Protein AF-A0A6G0SHG4-F1 (afdb_monomer_lite)

Organism: NCBI:txid53985

Sequence (129 aa):
MAKFEMSKDQTAGLPAMTLEHAAFPHLTSIEWQALHRLAAMSGEVVVTSLLSSATPYQQRQAIQEFMDRELAKAKRRVSTPSHVSRNDAVKMETSSYSGTGPDHLPLNRWFREIDIAIASRLIEACQRR

Secondary structure (DSSP, 8-state):
--------------------GGG-TTS-HHHHHHHHHHHHHH-HHHHHHHHHTS-HHHHHHHHHHHHHHHHHHHHHHHHS-----TT-------GGG-SSSTTPPPHHHHHHHHHHHHHHHHHHHHHT-

Structure (mmCIF, N/CA/C/O backbone):
data_AF-A0A6G0SHG4-F1
#
_entry.id   AF-A0A6G0SHG4-F1
#
loop_
_atom_site.group_PDB
_atom_site.id
_atom_site.type_symbol
_atom_site.label_atom_id
_atom_site.label_alt_id
_atom_site.label_comp_id
_atom_site.label_asym_id
_atom_site.label_entity_id
_atom_site.label_seq_id
_atom_site.pdbx_PDB_ins_code
_atom_site.Cartn_x
_atom_site.Cartn_y
_atom_site.Cartn_z
_atom_site.occupancy
_atom_site.B_iso_or_equiv
_atom_site.auth_seq_id
_atom_site.auth_comp_id
_atom_site.auth_asym_id
_atom_site.auth_atom_id
_atom_site.pdbx_PDB_model_num
ATOM 1 N N . MET A 1 1 ? -58.394 -13.940 28.395 1.00 34.72 1 MET A N 1
ATOM 2 C CA . MET A 1 1 ? -57.884 -14.280 27.049 1.00 34.72 1 MET A CA 1
ATOM 3 C C . MET A 1 1 ? -57.068 -13.098 26.552 1.00 34.72 1 MET A C 1
ATOM 5 O O . MET A 1 1 ? -57.652 -12.091 26.179 1.00 34.72 1 MET A O 1
ATOM 9 N N . ALA A 1 2 ? -55.741 -13.164 26.670 1.00 39.97 2 ALA A N 1
ATOM 10 C CA . ALA A 1 2 ? -54.854 -12.084 26.243 1.00 39.97 2 ALA A CA 1
ATOM 11 C C . ALA A 1 2 ? -54.466 -12.300 24.775 1.00 39.97 2 ALA A C 1
ATOM 13 O O . ALA A 1 2 ? -53.953 -13.351 24.400 1.00 39.97 2 ALA A O 1
ATOM 14 N N . LYS A 1 3 ? -54.801 -11.305 23.960 1.00 41.53 3 LYS A N 1
ATOM 15 C CA . LYS A 1 3 ? -54.584 -11.215 22.519 1.00 41.53 3 LYS A CA 1
ATOM 16 C C . LYS A 1 3 ? -53.100 -10.916 22.274 1.00 41.53 3 LYS A C 1
ATOM 18 O O . LYS A 1 3 ? -52.619 -9.864 22.678 1.00 41.53 3 LYS A O 1
ATOM 23 N N . PHE A 1 4 ? -52.381 -11.864 21.676 1.00 40.53 4 PHE A N 1
ATOM 24 C CA . PHE A 1 4 ? -50.969 -11.723 21.318 1.00 40.53 4 PHE A CA 1
ATOM 25 C C . PHE A 1 4 ? -50.886 -10.980 19.980 1.00 40.53 4 PHE A C 1
ATOM 27 O O . PHE A 1 4 ? -51.179 -11.548 18.928 1.00 40.53 4 PHE A O 1
ATOM 34 N N . GLU A 1 5 ? -50.584 -9.682 20.035 1.00 52.53 5 GLU A N 1
ATOM 35 C CA . GLU A 1 5 ? -50.267 -8.898 18.844 1.00 52.53 5 GLU A CA 1
ATOM 36 C C . GLU A 1 5 ? -48.928 -9.353 18.264 1.00 52.53 5 GLU A C 1
ATOM 38 O O . GLU A 1 5 ? -47.914 -9.444 18.954 1.00 52.53 5 GLU A O 1
ATOM 43 N N . MET A 1 6 ? -48.944 -9.662 16.974 1.00 43.78 6 MET A N 1
ATOM 44 C CA . MET A 1 6 ? -47.781 -10.079 16.209 1.00 43.78 6 MET A CA 1
ATOM 45 C C . MET A 1 6 ? -47.097 -8.804 15.709 1.00 43.78 6 MET A C 1
ATOM 47 O O . MET A 1 6 ? -47.540 -8.223 14.717 1.00 43.78 6 MET A O 1
ATOM 51 N N . SER A 1 7 ? -46.056 -8.345 16.416 1.00 44.81 7 SER A N 1
ATOM 52 C CA . SER A 1 7 ? -45.233 -7.216 15.964 1.00 44.81 7 SER A CA 1
ATOM 53 C C . SER A 1 7 ? -44.644 -7.541 14.595 1.00 44.81 7 SER A C 1
ATOM 55 O O . SER A 1 7 ? -43.962 -8.552 14.400 1.00 44.81 7 SER A O 1
ATOM 57 N N . LYS A 1 8 ? -44.973 -6.696 13.623 1.00 48.12 8 LYS A N 1
ATOM 58 C CA . LYS A 1 8 ? -44.510 -6.772 12.245 1.00 48.12 8 LYS A CA 1
ATOM 59 C C . LYS A 1 8 ? -43.111 -6.167 12.171 1.00 48.12 8 LYS A C 1
ATOM 61 O O . LYS A 1 8 ? -42.957 -5.052 11.698 1.00 48.12 8 LYS A O 1
ATOM 66 N N . ASP A 1 9 ? -42.107 -6.935 12.578 1.00 43.88 9 ASP A N 1
ATOM 67 C CA . ASP A 1 9 ? -40.695 -6.562 12.429 1.00 43.88 9 ASP A CA 1
ATOM 68 C C . ASP A 1 9 ? -39.930 -7.658 11.679 1.00 43.88 9 ASP A C 1
ATOM 70 O O . ASP A 1 9 ? -38.975 -8.253 12.163 1.00 43.88 9 ASP A O 1
ATOM 74 N N . GLN A 1 10 ? -40.387 -7.960 10.465 1.00 54.97 10 GLN A N 1
ATOM 75 C CA . GLN A 1 10 ? -39.592 -8.679 9.471 1.00 54.97 10 GLN A CA 1
ATOM 76 C C . GLN A 1 10 ? -39.713 -7.957 8.132 1.00 54.97 10 GLN A C 1
ATOM 78 O O . GLN A 1 10 ? -40.416 -8.382 7.221 1.00 54.97 10 GLN A O 1
ATOM 83 N N . THR A 1 11 ? -38.984 -6.851 8.027 1.00 37.59 11 THR A N 1
ATOM 84 C CA . THR A 1 11 ? -38.395 -6.444 6.755 1.00 37.59 11 THR A CA 1
ATOM 85 C C . THR A 1 11 ? -36.895 -6.521 6.961 1.00 37.59 11 THR A C 1
ATOM 87 O O . THR A 1 11 ? -36.278 -5.618 7.520 1.00 37.59 11 THR A O 1
ATOM 90 N N . ALA A 1 12 ? -36.338 -7.660 6.560 1.00 45.59 12 ALA A N 1
ATOM 91 C CA . ALA A 1 12 ? -34.916 -7.918 6.452 1.00 45.59 12 ALA A CA 1
ATOM 92 C C . ALA A 1 12 ? -34.296 -6.975 5.407 1.00 45.59 12 ALA A C 1
ATOM 94 O O . ALA A 1 12 ? -34.030 -7.354 4.272 1.00 45.59 12 ALA A O 1
ATOM 95 N N . GLY A 1 13 ? -34.084 -5.721 5.789 1.00 35.53 13 GLY A N 1
ATOM 96 C CA . GLY A 1 13 ? -32.954 -4.967 5.288 1.00 35.53 13 GLY A CA 1
ATOM 97 C C . GLY A 1 13 ? -31.795 -5.367 6.175 1.00 35.53 13 GLY A C 1
ATOM 98 O O . GLY A 1 13 ? -31.754 -4.945 7.327 1.00 35.53 13 GLY A O 1
ATOM 99 N N . LEU A 1 14 ? -30.894 -6.221 5.680 1.00 42.38 14 LEU A N 1
ATOM 100 C CA . LEU A 1 14 ? -29.554 -6.297 6.255 1.00 42.38 14 LEU A CA 1
ATOM 101 C C . LEU A 1 14 ? -29.114 -4.841 6.443 1.00 42.38 14 LEU A C 1
ATOM 103 O O . LEU A 1 14 ? -29.055 -4.130 5.431 1.00 42.38 14 LEU A O 1
ATOM 107 N N . PRO A 1 15 ? -28.879 -4.350 7.677 1.00 43.53 15 PRO A N 1
ATOM 108 C CA . PRO A 1 15 ? -28.185 -3.089 7.794 1.00 43.53 15 PRO A CA 1
ATOM 109 C C . PRO A 1 15 ? -26.911 -3.324 6.997 1.00 43.53 15 PRO A C 1
ATOM 111 O O . PRO A 1 15 ? -26.257 -4.356 7.173 1.00 43.53 15 PRO A O 1
ATOM 114 N N . ALA A 1 16 ? -26.611 -2.445 6.045 1.00 45.03 16 ALA A N 1
ATOM 115 C CA . ALA A 1 16 ? -25.241 -2.340 5.592 1.00 45.03 16 ALA A CA 1
ATOM 116 C C . ALA A 1 16 ? -24.450 -2.200 6.895 1.00 45.03 16 ALA A C 1
ATOM 118 O O . ALA A 1 16 ? -24.606 -1.196 7.584 1.00 45.03 16 ALA A O 1
ATOM 119 N N . MET A 1 17 ? -23.793 -3.278 7.336 1.00 53.66 17 MET A N 1
ATOM 120 C CA . MET A 1 17 ? -23.075 -3.329 8.605 1.00 53.66 17 MET A CA 1
ATOM 121 C C . MET A 1 17 ? -21.804 -2.534 8.370 1.00 53.66 17 MET A C 1
ATOM 123 O O . MET A 1 17 ? -20.718 -3.089 8.238 1.00 53.66 17 MET A O 1
ATOM 127 N N . THR A 1 18 ? -21.977 -1.228 8.199 1.00 58.81 18 THR A N 1
ATOM 128 C CA . THR A 1 18 ? -20.907 -0.282 8.011 1.00 58.81 18 THR A CA 1
ATOM 129 C C . THR A 1 18 ? -20.067 -0.357 9.264 1.00 58.81 18 THR A C 1
ATOM 131 O O . THR A 1 18 ? -20.544 -0.182 10.386 1.00 58.81 18 THR A O 1
ATOM 134 N N . LEU A 1 19 ? -18.803 -0.712 9.070 1.00 67.12 19 LEU A N 1
ATOM 135 C CA . LEU A 1 19 ? -17.807 -0.689 10.117 1.00 67.12 19 LEU A CA 1
ATOM 136 C C . LEU A 1 19 ? -17.668 0.782 10.542 1.00 67.12 19 LEU A C 1
ATOM 138 O O . LEU A 1 19 ? -17.049 1.571 9.836 1.00 67.12 19 LEU A O 1
ATOM 142 N N . GLU A 1 20 ? -18.338 1.174 11.627 1.00 73.06 20 GLU A N 1
ATOM 143 C CA . GLU A 1 20 ? -18.396 2.555 12.121 1.00 73.06 20 GLU A CA 1
ATOM 144 C C . GLU A 1 20 ? -17.449 2.772 13.300 1.00 73.06 20 GLU A C 1
ATOM 146 O O . GLU A 1 20 ? -17.400 1.968 14.232 1.00 73.06 20 GLU A O 1
ATOM 151 N N . HIS A 1 21 ? -16.727 3.898 13.302 1.00 70.38 21 HIS A N 1
ATOM 152 C CA . HIS A 1 21 ? -15.707 4.187 14.322 1.00 70.38 21 HIS A CA 1
ATOM 153 C C . HIS A 1 21 ? -16.315 4.263 15.733 1.00 70.38 21 HIS A C 1
ATOM 155 O O . HIS A 1 21 ? -15.643 3.995 16.730 1.00 70.38 21 HIS A O 1
ATOM 161 N N . ALA A 1 22 ? -17.605 4.595 15.822 1.00 67.88 22 ALA A N 1
ATOM 162 C CA . ALA A 1 22 ? -18.357 4.639 17.070 1.00 67.88 22 ALA A CA 1
ATOM 163 C C . ALA A 1 22 ? -18.494 3.262 17.745 1.00 67.88 22 ALA A C 1
ATOM 165 O O . ALA A 1 22 ? -18.586 3.196 18.968 1.00 67.88 22 ALA A O 1
ATOM 166 N N . ALA A 1 23 ? -18.459 2.166 16.978 1.00 70.75 23 ALA A N 1
ATOM 167 C CA . ALA A 1 23 ? -18.563 0.809 17.511 1.00 70.75 23 ALA A CA 1
ATOM 168 C C . ALA A 1 23 ? -17.261 0.318 18.174 1.00 70.75 23 ALA A C 1
ATOM 170 O O . ALA A 1 23 ? -17.274 -0.675 18.900 1.00 70.75 23 ALA A O 1
ATOM 171 N N . PHE A 1 24 ? -16.140 1.018 17.957 1.00 74.12 24 PHE A N 1
ATOM 172 C CA . PHE A 1 24 ? -14.823 0.622 18.457 1.00 74.12 24 PHE A CA 1
ATOM 173 C C . PHE A 1 24 ? -14.055 1.813 19.067 1.00 74.12 24 PHE A C 1
ATOM 175 O O . PHE A 1 24 ? -12.991 2.187 18.567 1.00 74.12 24 PHE A O 1
ATOM 182 N N . PRO A 1 25 ? -14.549 2.413 20.171 1.00 7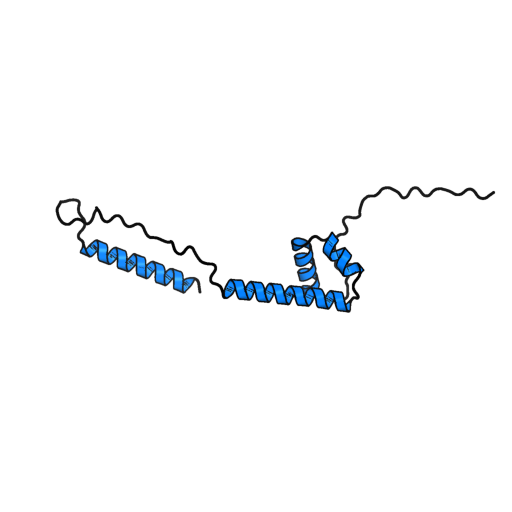6.25 25 PRO A N 1
ATOM 183 C CA . PRO A 1 25 ? -13.924 3.585 20.799 1.00 76.25 25 PRO A CA 1
ATOM 184 C C . PRO A 1 25 ? -12.539 3.288 21.395 1.00 76.25 25 PRO A C 1
ATOM 186 O O . PRO A 1 25 ? -11.760 4.199 21.663 1.00 76.25 25 PRO A O 1
ATOM 189 N N . HIS A 1 26 ? -12.218 2.010 21.612 1.00 80.25 26 HIS A N 1
ATOM 190 C CA . HIS A 1 26 ? -10.921 1.545 22.095 1.00 80.25 26 HIS A CA 1
ATOM 191 C C . HIS A 1 26 ? -9.845 1.508 21.011 1.00 80.25 26 HIS A C 1
ATOM 193 O O . HIS A 1 26 ? -8.688 1.279 21.360 1.00 80.25 26 HIS A O 1
ATOM 199 N N . LEU A 1 27 ? -10.184 1.705 19.735 1.00 81.12 27 LEU A N 1
ATOM 200 C CA . LEU A 1 27 ? -9.214 1.773 18.644 1.00 81.12 27 LEU A CA 1
ATOM 201 C C . LEU A 1 27 ? -8.767 3.218 18.411 1.00 81.12 27 LEU A C 1
ATOM 203 O O . LEU A 1 27 ? -9.562 4.155 18.393 1.00 81.12 27 LEU A O 1
ATOM 207 N N . THR A 1 28 ? -7.466 3.399 18.220 1.00 84.69 28 THR A N 1
ATOM 208 C CA . THR A 1 28 ? -6.902 4.664 17.744 1.00 84.69 28 THR A CA 1
ATOM 209 C C . THR A 1 28 ? -7.274 4.890 16.276 1.00 84.69 28 THR A C 1
ATOM 211 O O . THR A 1 28 ? -7.534 3.942 15.540 1.00 84.69 28 THR A O 1
ATOM 214 N N . SER A 1 29 ? -7.227 6.141 15.808 1.00 82.06 29 SER A N 1
ATOM 215 C CA . SER A 1 29 ? -7.517 6.485 14.402 1.00 82.06 29 SER A CA 1
ATOM 216 C C . SER A 1 29 ? -6.671 5.679 13.395 1.00 82.06 29 SER A C 1
ATOM 218 O O . SER A 1 29 ? -7.157 5.270 12.342 1.00 82.06 29 SER A O 1
ATOM 220 N N . ILE A 1 30 ? -5.417 5.364 13.743 1.00 83.12 30 ILE A N 1
ATOM 221 C CA . ILE A 1 30 ? -4.514 4.561 12.903 1.00 83.12 30 ILE A CA 1
ATOM 222 C C . ILE A 1 30 ? -4.967 3.095 12.848 1.00 83.12 30 ILE A C 1
ATOM 224 O O . ILE A 1 30 ? -5.055 2.522 11.759 1.00 83.12 30 ILE A O 1
ATOM 228 N N . GLU A 1 31 ? -5.284 2.500 14.002 1.00 84.81 31 GLU A N 1
ATOM 229 C CA . GLU A 1 31 ? -5.817 1.134 14.099 1.00 84.81 31 GLU A CA 1
ATOM 230 C C . GLU A 1 31 ? -7.159 1.018 13.363 1.00 84.81 31 GLU A C 1
ATOM 232 O O . GLU A 1 31 ? -7.385 0.060 12.625 1.00 84.81 31 GLU A O 1
ATOM 237 N N . TRP A 1 32 ? -8.014 2.035 13.481 1.00 84.50 32 TRP A N 1
ATOM 238 C CA . TRP A 1 32 ? -9.280 2.128 12.762 1.00 84.50 32 TRP A CA 1
ATOM 239 C C . TRP A 1 32 ? -9.093 2.132 11.242 1.00 84.50 32 TRP A C 1
ATOM 241 O O . TRP A 1 32 ? -9.756 1.401 10.503 1.00 84.50 32 TRP A O 1
ATOM 251 N N . GLN A 1 33 ? -8.136 2.916 10.751 1.00 85.06 33 GLN A N 1
ATOM 252 C CA . GLN A 1 33 ? -7.855 2.987 9.323 1.00 85.06 33 GLN A CA 1
ATOM 253 C C . GLN A 1 33 ? -7.212 1.699 8.790 1.00 85.06 33 GLN A C 1
ATOM 255 O O . GLN A 1 33 ? -7.457 1.303 7.648 1.00 85.06 33 GLN A O 1
ATOM 260 N N . ALA A 1 34 ? -6.398 1.025 9.606 1.00 86.50 34 ALA A N 1
ATOM 261 C CA . ALA A 1 34 ? -5.880 -0.300 9.288 1.00 86.50 34 ALA A CA 1
ATOM 262 C C . ALA A 1 34 ? -7.006 -1.339 9.215 1.00 86.50 34 ALA A C 1
ATOM 264 O O . ALA A 1 34 ? -7.022 -2.144 8.284 1.00 86.50 34 ALA A O 1
ATOM 265 N N . LEU A 1 35 ? -7.980 -1.264 10.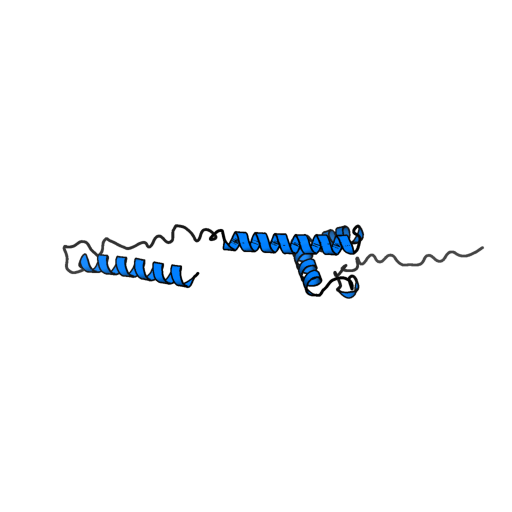123 1.00 85.44 35 LEU A N 1
ATOM 266 C CA . LEU A 1 35 ? -9.146 -2.137 10.128 1.00 85.44 35 LEU A CA 1
ATOM 267 C C . LEU A 1 35 ? -10.027 -1.939 8.884 1.00 85.44 35 LEU A C 1
ATOM 269 O O . LEU A 1 35 ? -10.412 -2.922 8.254 1.00 85.44 35 LEU A O 1
ATOM 273 N N . HIS A 1 36 ? -10.259 -0.697 8.451 1.00 85.19 36 HIS A N 1
ATOM 274 C CA . HIS A 1 36 ? -10.947 -0.427 7.181 1.00 85.19 36 HIS A CA 1
ATOM 275 C C . HIS A 1 36 ? -10.205 -1.000 5.967 1.00 85.19 36 HIS A C 1
ATOM 277 O O . HIS A 1 36 ? -10.832 -1.558 5.069 1.00 85.19 36 HIS A O 1
ATOM 283 N N . ARG A 1 37 ? -8.869 -0.902 5.922 1.00 85.75 37 ARG A N 1
ATOM 284 C CA . ARG A 1 37 ? -8.075 -1.514 4.840 1.00 85.75 37 ARG A CA 1
ATOM 285 C C . ARG A 1 37 ? -8.153 -3.039 4.870 1.00 85.75 37 ARG A C 1
ATOM 287 O O . ARG A 1 37 ? -8.291 -3.658 3.818 1.00 85.75 37 ARG A O 1
ATOM 294 N N . LEU A 1 38 ? -8.109 -3.639 6.060 1.00 83.94 38 LEU A N 1
ATOM 295 C CA . LEU A 1 38 ? -8.295 -5.078 6.241 1.00 83.94 38 LEU A CA 1
ATOM 296 C C . LEU A 1 38 ? -9.677 -5.522 5.742 1.00 83.94 38 LEU A C 1
ATOM 298 O O . LEU A 1 38 ? -9.783 -6.521 5.030 1.00 83.94 38 LEU A O 1
ATOM 302 N N . ALA A 1 39 ? -10.719 -4.752 6.051 1.00 83.62 39 ALA A N 1
ATOM 303 C CA . ALA A 1 39 ? -12.075 -4.996 5.579 1.00 83.62 39 ALA A CA 1
ATOM 304 C C . ALA A 1 39 ? -12.210 -4.839 4.057 1.00 83.62 39 ALA A C 1
ATOM 306 O O . ALA A 1 39 ? -12.828 -5.681 3.415 1.00 83.62 39 ALA A O 1
ATOM 307 N N . ALA A 1 40 ? -11.552 -3.848 3.450 1.00 82.38 40 ALA A N 1
ATOM 308 C CA . ALA A 1 40 ? -11.501 -3.708 1.994 1.00 82.38 40 ALA A CA 1
ATOM 309 C C . ALA A 1 40 ? -10.774 -4.882 1.303 1.00 82.38 40 ALA A C 1
ATOM 311 O O . ALA A 1 40 ? -11.119 -5.251 0.184 1.00 82.38 40 ALA A O 1
ATOM 312 N N . MET A 1 41 ? -9.775 -5.484 1.958 1.00 76.94 41 MET A N 1
ATOM 313 C CA . MET A 1 41 ? -8.998 -6.603 1.409 1.00 76.94 41 MET A CA 1
ATOM 314 C C . MET A 1 41 ? -9.641 -7.983 1.611 1.00 76.94 41 MET A C 1
ATOM 316 O O . MET A 1 41 ? -9.403 -8.878 0.802 1.00 76.94 41 MET A O 1
ATOM 320 N N . SER A 1 42 ? -10.392 -8.181 2.698 1.00 79.81 42 SER A N 1
ATOM 321 C CA . SER A 1 42 ? -10.930 -9.494 3.109 1.00 79.81 42 SER A CA 1
ATOM 322 C C . SER A 1 42 ? -12.460 -9.568 3.166 1.00 79.81 42 SER A C 1
ATOM 324 O O . SER A 1 42 ? -13.016 -10.660 3.258 1.00 79.81 42 SER A O 1
ATOM 326 N N . GLY A 1 43 ? -13.138 -8.426 3.057 1.00 80.12 43 GLY A N 1
ATOM 327 C CA . GLY A 1 43 ? -14.581 -8.280 3.198 1.00 80.12 43 GLY A CA 1
ATOM 328 C C . GLY A 1 43 ? -14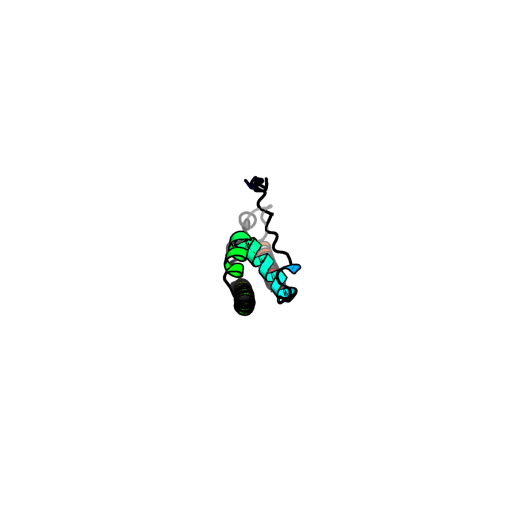.988 -7.852 4.611 1.00 80.12 43 GLY A C 1
ATOM 329 O O . GLY A 1 43 ? -14.601 -8.468 5.605 1.00 80.12 43 GLY A O 1
ATOM 330 N N . GLU A 1 44 ? -15.836 -6.825 4.702 1.00 77.31 44 GLU A N 1
ATOM 331 C CA . GLU A 1 44 ? -16.371 -6.308 5.974 1.00 77.31 44 GLU A CA 1
ATOM 332 C C . GLU A 1 44 ? -17.083 -7.386 6.802 1.00 77.31 44 GLU A C 1
ATOM 334 O O . GLU A 1 44 ? -16.928 -7.425 8.019 1.00 77.31 44 GLU A O 1
ATOM 339 N N . VAL A 1 45 ? -17.792 -8.318 6.159 1.00 72.88 45 VAL A N 1
ATOM 340 C CA . VAL A 1 45 ? -18.519 -9.413 6.832 1.00 72.88 45 VAL A CA 1
ATOM 341 C C . VAL A 1 45 ? -17.570 -10.378 7.554 1.00 72.88 45 VAL A C 1
ATOM 343 O O . VAL A 1 45 ? -17.863 -10.847 8.654 1.00 72.88 45 VAL A O 1
ATOM 346 N N . VAL A 1 46 ? -16.404 -10.656 6.965 1.00 78.50 46 VAL A N 1
ATOM 347 C CA . VAL A 1 46 ? -15.387 -11.535 7.564 1.00 78.50 46 VAL A CA 1
ATOM 348 C C . VAL A 1 46 ? -14.735 -10.840 8.755 1.00 78.50 46 VAL A C 1
ATOM 350 O O . VAL A 1 46 ? -14.587 -11.441 9.819 1.00 78.50 46 VAL A O 1
ATOM 353 N N . VAL A 1 47 ? -14.402 -9.556 8.602 1.00 79.38 47 VAL A N 1
ATOM 354 C CA . VAL A 1 47 ? -13.789 -8.751 9.665 1.00 79.38 47 VAL A CA 1
ATOM 355 C C . VAL A 1 47 ? -14.745 -8.571 10.841 1.00 79.38 47 VAL A C 1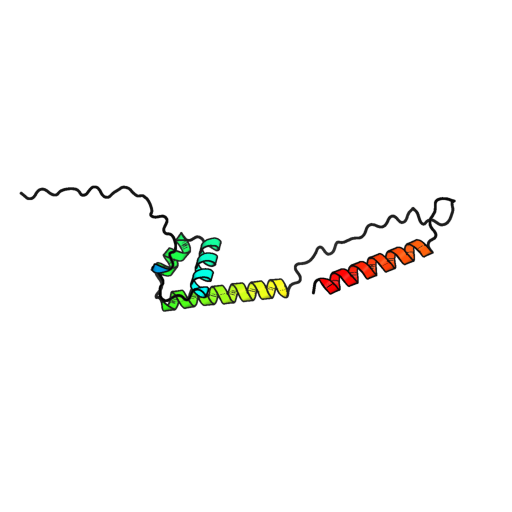
ATOM 357 O O . VAL A 1 47 ? -14.363 -8.818 11.979 1.00 79.38 47 VAL A O 1
ATOM 360 N N . THR A 1 48 ? -16.000 -8.209 10.590 1.00 76.12 48 THR A N 1
ATOM 361 C CA . THR A 1 48 ? -17.015 -8.040 11.642 1.00 76.12 48 THR A CA 1
ATOM 362 C C . THR A 1 48 ? -17.317 -9.349 12.366 1.00 76.12 48 THR A C 1
ATOM 364 O O . THR A 1 48 ? -17.404 -9.343 13.593 1.00 76.12 48 THR A O 1
ATOM 367 N N . SER A 1 49 ? -17.383 -10.483 11.659 1.00 78.44 49 SER A N 1
ATOM 368 C CA . SER A 1 49 ? -17.548 -11.807 12.284 1.00 78.44 49 SER A CA 1
ATOM 369 C C . SER A 1 49 ? -16.362 -12.170 13.183 1.00 78.44 49 SER A C 1
ATOM 371 O O . SER A 1 49 ? -16.551 -12.632 14.309 1.00 78.44 49 SER A O 1
ATOM 373 N N . LEU A 1 50 ? -15.134 -11.907 12.722 1.00 82.00 50 LEU A N 1
ATOM 374 C CA . LEU A 1 50 ? -13.915 -12.161 13.491 1.00 82.00 50 LEU A CA 1
ATOM 375 C C . LEU A 1 50 ? -13.857 -11.283 14.748 1.00 82.00 50 LEU A C 1
ATOM 377 O O . LEU A 1 50 ? -13.625 -11.790 15.845 1.00 82.00 50 LEU A O 1
ATOM 381 N N . LEU A 1 51 ? -14.132 -9.983 14.605 1.00 80.06 51 LEU A N 1
ATOM 382 C CA . LEU A 1 51 ? -14.138 -9.033 15.719 1.00 80.06 51 LEU A CA 1
ATOM 383 C C . LEU A 1 51 ? -15.262 -9.316 16.721 1.00 80.06 51 LEU A C 1
ATOM 385 O O . LEU A 1 51 ? -15.034 -9.166 17.917 1.00 80.06 51 LEU A O 1
ATOM 389 N N . SER A 1 52 ? -16.436 -9.763 16.264 1.00 77.69 52 SER A N 1
ATOM 390 C CA . SER A 1 52 ? -17.575 -10.096 17.138 1.00 77.69 52 SER A CA 1
ATOM 391 C C . SER A 1 52 ? -17.284 -11.278 18.066 1.00 77.69 52 SER A C 1
ATOM 393 O O . SER A 1 52 ? -17.877 -11.384 19.135 1.00 77.69 52 SER A O 1
ATOM 395 N N . SER A 1 53 ? -16.355 -12.155 17.676 1.00 79.00 53 SER A N 1
ATOM 396 C CA . SER A 1 53 ? -15.896 -13.288 18.492 1.00 79.00 53 SER A CA 1
ATOM 397 C C . SER A 1 53 ? -14.684 -12.970 19.378 1.00 79.00 53 SER A C 1
ATOM 399 O O . SER A 1 53 ? -14.316 -13.776 20.232 1.00 79.00 53 SER A O 1
ATOM 401 N N . ALA A 1 54 ? -14.051 -11.810 19.177 1.00 82.88 54 ALA A N 1
ATOM 402 C CA . ALA A 1 54 ? -12.783 -11.448 19.794 1.00 82.88 54 ALA A CA 1
ATOM 403 C C . ALA A 1 54 ? -12.966 -10.406 20.904 1.00 82.88 54 ALA A 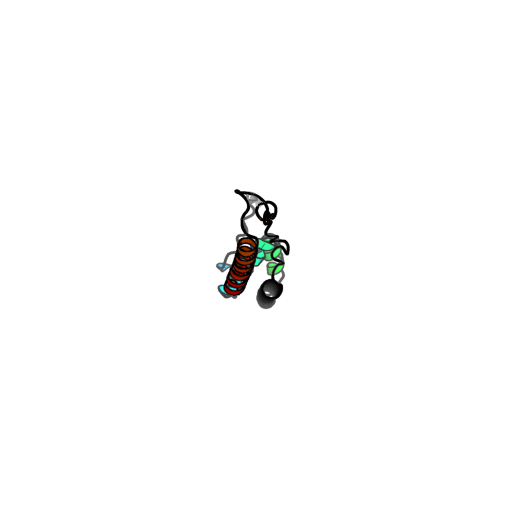C 1
ATOM 405 O O . ALA A 1 54 ? -13.722 -9.444 20.779 1.00 82.88 54 ALA A O 1
ATOM 406 N N . THR A 1 55 ? -12.204 -10.556 21.987 1.00 85.81 55 THR A N 1
ATOM 407 C CA . THR A 1 55 ? -12.123 -9.540 23.048 1.00 85.81 55 THR A CA 1
ATOM 408 C C . THR A 1 55 ? -11.460 -8.252 22.534 1.00 85.81 55 THR A C 1
ATOM 410 O O . THR A 1 55 ? -10.629 -8.323 21.626 1.00 85.81 55 THR A O 1
ATOM 413 N N . PRO A 1 56 ? -11.724 -7.070 23.127 1.00 80.69 56 PRO A N 1
ATOM 414 C CA . PRO A 1 56 ? -11.134 -5.801 22.674 1.00 80.69 56 PRO A CA 1
ATOM 415 C C . PRO A 1 56 ? -9.600 -5.824 22.558 1.00 80.69 56 PRO A C 1
ATOM 417 O O . PRO A 1 56 ? -9.025 -5.218 21.654 1.00 80.69 56 PRO A O 1
ATOM 420 N N . TYR A 1 57 ? -8.932 -6.572 23.441 1.00 83.44 57 TYR A N 1
ATOM 421 C CA . TYR A 1 57 ? -7.487 -6.786 23.389 1.00 83.44 57 TYR A CA 1
ATOM 422 C C . TYR A 1 57 ? -7.062 -7.619 22.170 1.00 83.44 57 TYR A C 1
ATOM 424 O O . TYR A 1 57 ? -6.136 -7.243 21.454 1.00 83.44 57 TYR A O 1
ATOM 432 N N . GLN A 1 58 ? -7.772 -8.712 21.881 1.00 84.38 58 GLN A N 1
ATOM 433 C CA . GLN A 1 58 ? -7.513 -9.547 20.704 1.00 84.38 58 GLN A CA 1
ATOM 434 C C . GLN A 1 58 ? -7.783 -8.802 19.393 1.00 84.38 58 GLN A C 1
ATOM 436 O O . GLN A 1 58 ? -7.061 -9.004 18.421 1.00 84.38 58 GLN A O 1
ATOM 441 N N . GLN A 1 59 ? -8.775 -7.908 19.369 1.00 85.06 59 GLN A N 1
ATOM 442 C CA . GLN A 1 59 ? -9.036 -7.049 18.214 1.00 85.06 59 GLN A CA 1
ATOM 443 C C . GLN A 1 59 ? -7.836 -6.138 17.923 1.00 85.06 59 GLN A C 1
ATOM 445 O O . GLN A 1 59 ? -7.343 -6.115 16.796 1.00 85.06 59 GLN A O 1
ATOM 450 N N . ARG A 1 60 ? -7.312 -5.444 18.945 1.00 84.44 60 ARG A N 1
ATOM 451 C CA . ARG A 1 60 ? -6.094 -4.626 18.814 1.00 84.44 60 ARG A CA 1
ATOM 452 C C . ARG A 1 60 ? -4.898 -5.451 18.354 1.00 84.44 60 ARG A C 1
ATOM 454 O O . ARG A 1 60 ? -4.197 -5.039 17.435 1.00 84.44 60 ARG A O 1
ATOM 461 N N . GLN A 1 61 ? -4.702 -6.628 18.943 1.00 86.69 61 GLN A N 1
ATOM 462 C CA . GLN A 1 61 ? -3.603 -7.518 18.580 1.00 86.69 61 GLN A CA 1
ATOM 463 C C . GLN A 1 61 ? -3.677 -7.944 17.106 1.00 86.69 61 GLN A C 1
ATOM 465 O O . GLN A 1 61 ? -2.690 -7.837 16.383 1.00 86.69 61 GLN A O 1
ATOM 470 N N . ALA A 1 62 ? -4.856 -8.348 16.625 1.00 85.25 62 ALA A N 1
ATOM 471 C CA . ALA A 1 62 ? -5.054 -8.738 15.230 1.00 85.25 62 ALA A CA 1
ATOM 472 C C . ALA A 1 62 ? -4.811 -7.573 14.252 1.00 85.25 62 ALA A C 1
ATOM 474 O O . ALA A 1 62 ? -4.208 -7.763 13.193 1.00 85.25 62 ALA A O 1
ATOM 475 N N . ILE A 1 63 ? -5.239 -6.357 14.611 1.00 85.62 63 ILE A N 1
ATOM 476 C CA . ILE A 1 63 ? -4.990 -5.146 13.814 1.00 85.62 63 ILE A CA 1
ATOM 477 C C . ILE A 1 63 ? -3.492 -4.826 13.774 1.00 85.62 63 ILE A C 1
ATOM 479 O O . ILE A 1 63 ? -2.958 -4.529 12.704 1.00 85.62 63 ILE A O 1
ATOM 483 N N . GLN A 1 64 ? -2.798 -4.918 14.908 1.00 86.81 64 GLN A N 1
ATOM 484 C CA . GLN A 1 64 ? -1.362 -4.661 14.984 1.00 86.81 64 GLN A CA 1
ATOM 485 C C . GLN A 1 64 ? -0.567 -5.672 14.149 1.00 86.81 64 GLN A C 1
ATOM 487 O O . GLN A 1 64 ? 0.273 -5.280 13.342 1.00 86.81 64 GLN A O 1
ATOM 492 N N . GLU A 1 65 ? -0.895 -6.960 14.251 1.00 88.69 65 GLU A N 1
ATOM 493 C CA . GLU A 1 65 ? -0.269 -8.006 13.439 1.00 88.69 65 GLU A CA 1
ATOM 494 C C . GLU A 1 65 ? -0.516 -7.805 11.941 1.00 88.69 65 GLU A C 1
ATOM 496 O O . GLU A 1 65 ? 0.366 -8.073 11.120 1.00 88.69 65 GLU A O 1
ATOM 501 N N . PHE A 1 66 ? -1.698 -7.315 11.559 1.00 86.75 66 PHE A N 1
ATOM 502 C CA . PHE A 1 66 ? -1.976 -6.945 10.176 1.00 86.75 66 PHE A CA 1
ATOM 503 C C . PHE A 1 66 ? -1.092 -5.782 9.713 1.00 86.75 66 PHE A C 1
ATOM 505 O O . PHE A 1 66 ? -0.485 -5.873 8.643 1.00 86.75 66 PHE A O 1
ATOM 512 N N . MET A 1 67 ? -0.970 -4.721 10.516 1.00 87.69 67 MET A N 1
ATOM 513 C CA . MET A 1 67 ? -0.095 -3.588 10.202 1.00 87.69 67 MET A CA 1
ATOM 514 C C . MET A 1 67 ? 1.368 -4.019 10.062 1.00 87.69 67 MET A C 1
ATOM 516 O O . MET A 1 67 ? 2.026 -3.630 9.096 1.00 87.69 67 MET A O 1
ATOM 520 N N . ASP A 1 68 ? 1.862 -4.872 10.960 1.00 88.12 68 ASP A N 1
ATOM 521 C CA . ASP A 1 68 ? 3.239 -5.370 10.926 1.00 88.12 68 ASP A CA 1
ATOM 522 C C . ASP A 1 68 ? 3.495 -6.246 9.692 1.00 88.12 68 ASP A C 1
ATOM 524 O O . ASP A 1 68 ? 4.539 -6.128 9.042 1.00 88.12 68 ASP A O 1
ATOM 528 N N . ARG A 1 69 ? 2.527 -7.088 9.307 1.00 86.12 69 ARG A N 1
ATOM 529 C CA . ARG A 1 69 ? 2.603 -7.910 8.087 1.00 86.12 69 ARG A CA 1
ATOM 530 C C . ARG A 1 69 ? 2.561 -7.066 6.822 1.00 86.12 69 ARG A C 1
ATOM 532 O O . ARG A 1 69 ? 3.348 -7.319 5.909 1.00 86.12 69 ARG A O 1
ATOM 539 N N . GLU A 1 70 ? 1.675 -6.078 6.744 1.00 84.06 70 GLU A N 1
ATOM 540 C CA . GLU A 1 70 ? 1.618 -5.159 5.604 1.00 84.06 70 GLU A CA 1
ATOM 541 C C . GLU A 1 70 ? 2.903 -4.329 5.506 1.00 84.06 70 GLU A C 1
ATOM 543 O O . GLU A 1 70 ? 3.463 -4.204 4.416 1.00 84.06 70 GLU A O 1
ATOM 548 N N . LEU A 1 71 ? 3.459 -3.875 6.634 1.00 84.81 71 LEU A N 1
ATOM 549 C CA . LEU A 1 71 ? 4.752 -3.196 6.674 1.00 84.81 71 LEU A CA 1
ATOM 550 C C . LEU A 1 71 ? 5.895 -4.119 6.230 1.00 84.81 71 LEU A C 1
ATOM 552 O O . LEU A 1 71 ? 6.733 -3.714 5.427 1.00 84.81 71 LEU A O 1
ATOM 556 N N . ALA A 1 72 ? 5.940 -5.364 6.706 1.00 86.19 72 ALA A N 1
ATOM 557 C CA . ALA A 1 72 ? 6.946 -6.344 6.297 1.00 86.19 72 ALA A CA 1
ATOM 558 C C . ALA A 1 72 ? 6.834 -6.686 4.803 1.00 86.19 72 ALA A C 1
ATOM 560 O O . ALA A 1 72 ? 7.842 -6.807 4.107 1.00 86.19 72 ALA A O 1
ATOM 561 N N . LYS A 1 73 ? 5.613 -6.793 4.276 1.00 81.69 73 LYS A N 1
ATOM 562 C CA . LYS A 1 73 ? 5.338 -7.025 2.854 1.00 81.69 73 LYS A CA 1
ATOM 563 C C . LYS A 1 73 ? 5.717 -5.819 1.998 1.00 81.69 73 LYS A C 1
ATOM 565 O O . LYS A 1 73 ? 6.291 -6.013 0.928 1.00 81.69 73 LYS A O 1
ATOM 570 N N . ALA A 1 74 ? 5.454 -4.601 2.467 1.00 80.25 74 ALA A N 1
ATOM 571 C CA . ALA A 1 74 ? 5.908 -3.372 1.828 1.00 80.25 74 ALA A CA 1
ATOM 572 C C . ALA A 1 74 ? 7.440 -3.306 1.815 1.00 80.25 74 ALA A C 1
ATOM 574 O O . ALA A 1 74 ? 8.028 -3.165 0.747 1.00 80.25 74 ALA A O 1
ATOM 575 N N . LYS A 1 75 ? 8.095 -3.543 2.960 1.00 81.19 75 LYS A N 1
ATOM 576 C CA . LYS A 1 75 ? 9.559 -3.649 3.060 1.00 81.19 75 LYS A CA 1
ATOM 577 C C . LYS A 1 75 ? 10.112 -4.707 2.111 1.00 81.19 75 LYS A C 1
ATOM 579 O O . LYS A 1 75 ? 11.063 -4.428 1.398 1.00 81.19 75 LYS A O 1
ATOM 584 N N . ARG A 1 76 ? 9.480 -5.881 2.004 1.00 77.81 76 ARG A N 1
ATOM 585 C CA . ARG A 1 76 ? 9.888 -6.904 1.032 1.00 77.81 76 ARG A CA 1
ATOM 586 C C . ARG A 1 76 ? 9.747 -6.406 -0.400 1.00 77.81 76 ARG A C 1
ATOM 588 O O . ARG A 1 76 ? 10.663 -6.618 -1.175 1.00 77.81 76 ARG A O 1
ATOM 595 N N . ARG A 1 77 ? 8.651 -5.738 -0.766 1.00 69.62 77 ARG A N 1
ATOM 596 C CA . ARG A 1 77 ? 8.467 -5.148 -2.109 1.00 69.62 77 ARG A CA 1
ATOM 597 C C . ARG A 1 77 ? 9.437 -4.004 -2.412 1.00 69.62 77 ARG A C 1
ATOM 599 O O . ARG A 1 77 ? 9.687 -3.746 -3.578 1.00 69.62 77 ARG A O 1
ATOM 606 N N . VAL A 1 78 ? 9.965 -3.339 -1.387 1.00 65.44 78 VAL A N 1
ATOM 607 C CA . VAL A 1 78 ? 11.054 -2.362 -1.515 1.00 65.44 78 VAL A CA 1
ATOM 608 C C . VAL A 1 78 ? 12.404 -3.078 -1.668 1.00 65.44 78 VAL A C 1
ATOM 610 O O . VAL A 1 78 ? 13.219 -2.684 -2.493 1.00 65.44 78 VAL A O 1
ATOM 613 N N . SER A 1 79 ? 12.643 -4.158 -0.915 1.00 58.12 79 SER A N 1
ATOM 614 C CA . SER A 1 79 ? 13.905 -4.919 -0.932 1.00 58.12 79 SER A CA 1
ATOM 615 C C . SER A 1 79 ? 14.033 -5.928 -2.072 1.00 58.12 79 SER A C 1
ATOM 617 O O . SER A 1 79 ? 15.144 -6.278 -2.447 1.00 58.12 79 SER A O 1
ATOM 619 N N . THR A 1 80 ? 12.926 -6.414 -2.627 1.00 46.03 80 THR A N 1
ATOM 620 C CA . THR A 1 80 ? 12.927 -7.016 -3.958 1.00 46.03 80 THR A CA 1
ATOM 621 C C . THR A 1 80 ? 12.733 -5.850 -4.903 1.00 46.03 80 THR A C 1
ATOM 623 O O . THR A 1 80 ? 11.621 -5.330 -4.934 1.00 46.03 80 THR A O 1
ATOM 626 N N . PRO A 1 81 ? 13.745 -5.433 -5.686 1.00 47.62 81 PRO A N 1
ATOM 627 C CA . PRO A 1 81 ? 13.455 -4.673 -6.884 1.00 47.62 81 PRO A CA 1
ATOM 628 C C . PRO A 1 81 ? 12.448 -5.537 -7.634 1.00 47.62 81 PRO A C 1
ATOM 630 O O . PRO A 1 81 ? 12.787 -6.638 -8.079 1.00 47.62 81 PRO A O 1
ATOM 633 N N . SER A 1 82 ? 11.180 -5.110 -7.657 1.00 50.56 82 SER A N 1
ATOM 634 C CA . SER A 1 82 ? 10.198 -5.646 -8.588 1.00 50.56 82 SER A CA 1
ATOM 635 C C . SER A 1 82 ? 10.935 -5.674 -9.903 1.00 50.56 82 SER A C 1
ATOM 637 O O . SER A 1 82 ? 11.428 -4.624 -10.309 1.00 50.56 82 SER A O 1
ATOM 639 N N . HIS A 1 83 ? 11.135 -6.875 -10.437 1.00 56.41 83 HIS A N 1
ATOM 640 C CA . HIS A 1 83 ? 11.948 -7.159 -11.603 1.00 56.41 83 HIS A CA 1
ATOM 641 C C . HIS A 1 83 ? 11.419 -6.303 -12.757 1.00 56.41 83 HIS A C 1
ATOM 643 O O . HIS A 1 83 ? 10.570 -6.735 -13.533 1.00 56.41 83 HIS A O 1
ATOM 649 N N . VAL A 1 84 ? 11.876 -5.047 -12.807 1.00 48.78 84 VAL A N 1
ATOM 650 C CA . VAL A 1 84 ? 11.748 -4.137 -13.930 1.00 48.78 84 VAL A CA 1
ATOM 651 C C . VAL A 1 84 ? 12.304 -4.953 -15.061 1.00 48.78 84 VAL A C 1
ATOM 653 O O . VAL A 1 84 ? 13.441 -5.424 -14.976 1.00 48.78 84 VAL A O 1
ATOM 656 N N . SER A 1 85 ? 11.410 -5.240 -16.005 1.00 50.72 85 SER A N 1
ATOM 657 C CA . SER A 1 85 ? 11.632 -6.062 -17.179 1.00 50.72 85 SER A CA 1
ATOM 658 C C . SER A 1 85 ? 13.108 -6.049 -17.548 1.00 50.72 85 SER A C 1
ATOM 660 O O . SER A 1 85 ? 13.638 -5.035 -18.000 1.00 50.72 85 SER A O 1
ATOM 662 N N . ARG A 1 86 ? 13.790 -7.179 -17.340 1.00 53.16 86 ARG A N 1
ATOM 663 C CA . ARG A 1 86 ? 15.199 -7.392 -17.711 1.00 53.16 86 ARG A CA 1
ATOM 664 C C . ARG A 1 86 ? 15.396 -7.366 -19.239 1.00 53.16 86 ARG A C 1
ATOM 666 O O . ARG A 1 86 ? 16.354 -7.922 -19.750 1.00 53.16 86 ARG A O 1
ATOM 673 N N . ASN A 1 87 ? 14.475 -6.744 -19.970 1.00 56.25 87 ASN A N 1
ATOM 674 C CA . ASN A 1 87 ? 14.410 -6.662 -21.414 1.00 56.25 87 ASN A CA 1
ATOM 675 C C . ASN A 1 87 ? 13.998 -5.251 -21.863 1.00 56.25 87 ASN A C 1
ATOM 677 O O . ASN A 1 87 ? 13.232 -5.110 -22.809 1.00 56.25 87 ASN A O 1
ATOM 681 N N . ASP A 1 88 ? 14.538 -4.198 -21.247 1.00 60.12 88 ASP A N 1
ATOM 682 C CA . ASP A 1 88 ? 14.747 -2.935 -21.975 1.00 60.12 88 ASP A CA 1
ATOM 683 C C . ASP A 1 88 ? 15.885 -3.162 -22.985 1.00 60.12 88 ASP A C 1
ATOM 685 O O . ASP A 1 88 ? 17.008 -2.676 -22.839 1.00 60.12 88 ASP A O 1
ATOM 689 N N . ALA A 1 89 ? 15.645 -4.034 -23.960 1.00 65.94 89 ALA A N 1
ATOM 690 C CA . ALA A 1 89 ? 16.557 -4.250 -25.064 1.00 65.94 89 ALA A CA 1
ATOM 691 C C . ALA A 1 89 ? 16.409 -3.048 -25.998 1.00 65.94 89 ALA A C 1
ATOM 693 O O . ALA A 1 89 ? 15.390 -2.888 -26.668 1.00 65.94 89 ALA A O 1
ATOM 694 N N . VAL A 1 90 ? 17.415 -2.175 -26.017 1.00 68.69 90 VAL A N 1
ATOM 695 C CA . VAL A 1 90 ? 17.462 -1.065 -26.970 1.00 68.69 90 VAL A CA 1
ATOM 696 C C . VAL A 1 90 ? 17.816 -1.663 -28.326 1.00 68.69 90 VAL A C 1
ATOM 698 O O . VAL A 1 90 ? 18.960 -2.051 -28.564 1.00 68.69 90 VAL A O 1
ATOM 701 N N . LYS A 1 91 ? 16.820 -1.796 -29.205 1.00 74.06 91 LYS A N 1
ATOM 702 C CA . LYS A 1 91 ? 17.038 -2.246 -30.580 1.00 74.06 91 LYS A CA 1
ATOM 703 C C . LYS A 1 91 ? 17.662 -1.087 -31.364 1.00 74.06 91 LYS A C 1
ATOM 705 O O . LYS A 1 91 ? 16.971 -0.122 -31.675 1.00 74.06 91 LYS A O 1
ATOM 710 N N . MET A 1 92 ? 18.961 -1.167 -31.642 1.00 73.56 92 MET A N 1
ATOM 711 C CA . MET A 1 92 ? 19.662 -0.213 -32.508 1.00 73.56 92 MET A CA 1
ATOM 712 C C . MET A 1 92 ? 19.803 -0.794 -33.912 1.00 73.56 92 MET A C 1
ATOM 714 O O . MET A 1 92 ? 20.251 -1.928 -34.076 1.00 73.56 92 MET A O 1
ATOM 718 N N . GLU A 1 93 ? 19.436 -0.013 -34.923 1.00 71.75 93 GLU A N 1
ATOM 719 C CA . GLU A 1 93 ? 19.601 -0.393 -36.325 1.00 71.75 93 GLU A CA 1
ATOM 720 C C . GLU A 1 93 ? 21.086 -0.255 -36.710 1.00 71.75 93 GLU A C 1
ATOM 722 O O . GLU A 1 93 ? 21.630 0.846 -36.760 1.00 71.75 93 GLU A O 1
ATOM 727 N N . THR A 1 94 ? 21.775 -1.376 -36.942 1.00 69.56 94 THR A N 1
ATOM 728 C CA . THR A 1 94 ? 23.217 -1.403 -37.266 1.00 69.56 94 THR A CA 1
ATOM 729 C C . THR A 1 94 ? 23.502 -1.290 -38.765 1.00 69.56 94 THR A C 1
ATOM 731 O O . THR A 1 94 ? 24.625 -0.973 -39.157 1.00 69.56 94 THR A O 1
ATOM 734 N N . SER A 1 95 ? 22.491 -1.501 -39.614 1.00 69.38 95 SER A N 1
ATOM 735 C CA . SER A 1 95 ? 22.617 -1.502 -41.078 1.00 69.38 95 SER A CA 1
ATOM 736 C C . SER A 1 95 ? 23.029 -0.146 -41.655 1.00 69.38 95 SER A C 1
ATOM 738 O O . SER A 1 95 ? 23.687 -0.094 -42.690 1.00 69.38 95 SER A O 1
ATOM 740 N N . SER A 1 96 ? 22.705 0.954 -40.972 1.00 70.38 96 SER A N 1
ATOM 741 C CA . SER A 1 96 ? 23.059 2.310 -41.411 1.00 70.38 96 SER A CA 1
ATOM 742 C C . SER A 1 96 ? 24.537 2.660 -41.199 1.00 70.38 96 SER A C 1
ATOM 744 O O . SER A 1 96 ? 24.982 3.694 -41.688 1.00 70.38 96 SER A O 1
ATOM 746 N N . TYR A 1 97 ? 25.310 1.820 -40.499 1.00 71.06 97 TYR A N 1
ATOM 747 C CA . TYR A 1 97 ? 26.717 2.084 -40.157 1.00 71.06 97 TYR A CA 1
ATOM 748 C C . TYR A 1 97 ? 27.723 1.229 -40.944 1.00 71.06 97 TYR A C 1
ATOM 750 O O . TYR A 1 97 ? 28.916 1.225 -40.628 1.00 71.06 97 TYR A O 1
ATOM 758 N N . SER A 1 98 ? 27.280 0.486 -41.967 1.00 66.56 98 SER A N 1
ATOM 759 C CA . SER A 1 98 ? 28.191 -0.281 -42.823 1.00 66.56 98 SER A CA 1
ATOM 760 C C . SER A 1 98 ? 29.059 0.665 -43.651 1.00 66.56 98 SER A C 1
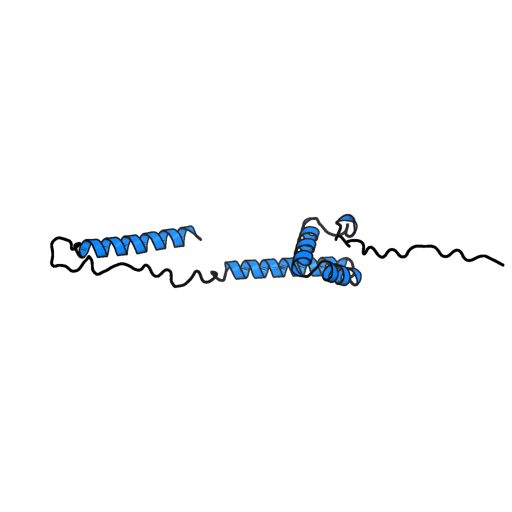ATOM 762 O O . SER A 1 98 ? 28.567 1.371 -44.523 1.00 66.56 98 SER A O 1
ATOM 764 N N . GLY A 1 99 ? 30.359 0.695 -43.375 1.00 63.81 99 GLY A N 1
ATOM 765 C CA . GLY A 1 99 ? 31.284 1.649 -43.977 1.00 63.81 99 GLY A CA 1
ATOM 766 C C . GLY A 1 99 ? 31.607 1.365 -45.441 1.00 63.81 99 GLY A C 1
ATOM 767 O O . GLY A 1 99 ? 32.739 1.007 -45.725 1.00 63.81 99 GLY A O 1
ATOM 768 N N . THR A 1 100 ? 30.658 1.527 -46.366 1.00 65.00 100 THR A N 1
ATOM 769 C CA . THR A 1 100 ? 30.913 1.816 -47.791 1.00 65.00 100 THR A CA 1
ATOM 770 C C . THR A 1 100 ? 29.624 2.330 -48.456 1.00 65.00 100 THR A C 1
ATOM 772 O O . THR A 1 100 ? 28.774 1.542 -48.852 1.00 65.00 100 THR A O 1
ATOM 775 N N . GLY A 1 101 ? 29.481 3.654 -48.594 1.00 67.50 101 GLY A N 1
ATOM 776 C CA . GLY A 1 101 ? 28.453 4.315 -49.414 1.00 67.50 101 GLY A CA 1
ATOM 777 C C . GLY A 1 101 ? 28.054 5.704 -48.873 1.00 67.50 101 GLY A C 1
ATOM 778 O O . GLY A 1 101 ? 28.335 5.999 -47.712 1.00 67.50 101 GLY A O 1
ATOM 779 N N . PRO A 1 102 ? 27.441 6.572 -49.699 1.00 66.75 102 PRO A N 1
ATOM 780 C CA . PRO A 1 102 ? 27.203 7.985 -49.374 1.00 66.75 102 PRO A CA 1
ATOM 781 C C . PRO A 1 102 ? 26.200 8.216 -48.231 1.00 66.75 102 PRO A C 1
ATOM 783 O O . PRO A 1 102 ? 26.313 9.218 -47.531 1.00 66.75 102 PRO A O 1
ATOM 786 N N . ASP A 1 103 ? 25.281 7.274 -48.001 1.00 72.94 103 ASP A N 1
ATOM 787 C CA . ASP A 1 103 ? 24.241 7.369 -46.963 1.00 72.94 103 ASP A CA 1
ATOM 788 C C . ASP A 1 103 ? 24.624 6.658 -45.652 1.00 72.94 103 ASP A C 1
ATOM 790 O O . ASP A 1 103 ? 23.844 6.620 -44.698 1.00 72.94 103 ASP A O 1
ATOM 794 N N . HIS A 1 104 ? 25.825 6.073 -45.591 1.00 73.12 104 HIS A N 1
ATOM 795 C CA . HIS A 1 104 ? 26.265 5.299 -44.437 1.00 73.12 104 HIS A CA 1
ATOM 796 C C . HIS A 1 104 ? 26.958 6.179 -43.398 1.00 73.12 104 HIS A C 1
ATOM 798 O O . HIS A 1 104 ? 27.887 6.936 -43.685 1.00 73.12 104 HIS A O 1
ATOM 804 N N . LEU A 1 105 ? 26.522 6.042 -42.150 1.00 79.12 105 LEU A N 1
ATOM 805 C CA . LEU A 1 105 ? 27.084 6.761 -41.019 1.00 79.12 105 LEU A CA 1
ATOM 806 C C . LEU A 1 105 ? 28.420 6.130 -40.597 1.00 79.12 105 LEU A C 1
ATOM 808 O O . LEU A 1 105 ? 28.563 4.905 -40.602 1.00 79.12 105 LEU A O 1
ATOM 812 N N . PRO A 1 106 ? 29.413 6.935 -40.179 1.00 79.62 106 PRO A N 1
ATOM 813 C CA . PRO A 1 106 ? 30.694 6.402 -39.740 1.00 79.62 106 PRO A CA 1
ATOM 814 C C . PRO A 1 106 ? 30.522 5.569 -38.466 1.00 79.62 106 PRO A C 1
ATOM 816 O O . PRO A 1 106 ? 29.799 5.964 -37.550 1.00 79.62 106 PRO A O 1
ATOM 819 N N . LEU A 1 107 ? 31.259 4.461 -38.358 1.00 81.69 107 LEU A N 1
ATOM 820 C CA . LEU A 1 107 ? 31.210 3.554 -37.202 1.00 81.69 107 LEU A CA 1
ATOM 821 C C . LEU A 1 107 ? 31.507 4.268 -35.867 1.00 81.69 107 LEU A C 1
ATOM 823 O O . LEU A 1 107 ? 30.925 3.951 -34.835 1.00 81.69 107 LEU A O 1
ATOM 827 N N . ASN A 1 108 ? 32.341 5.311 -35.894 1.00 83.38 108 ASN A N 1
ATOM 828 C CA . ASN A 1 108 ? 32.607 6.163 -34.729 1.00 83.38 108 ASN A CA 1
ATOM 829 C C . ASN A 1 108 ? 31.348 6.855 -34.177 1.00 83.38 108 ASN A C 1
ATOM 831 O O . ASN A 1 108 ? 31.285 7.156 -32.986 1.00 83.38 108 ASN A O 1
ATOM 835 N N . ARG A 1 109 ? 30.343 7.116 -35.022 1.00 84.50 109 ARG A N 1
ATOM 836 C CA . ARG A 1 109 ? 29.056 7.672 -34.593 1.00 84.50 109 ARG A CA 1
ATOM 837 C C . ARG A 1 109 ? 28.239 6.630 -33.833 1.00 84.50 109 ARG A C 1
ATOM 839 O O . ARG A 1 109 ? 27.700 6.952 -32.781 1.00 84.50 109 ARG A O 1
ATOM 846 N N . TRP A 1 110 ? 28.231 5.388 -34.313 1.00 85.06 110 TRP A N 1
ATOM 847 C CA . TRP A 1 110 ? 27.565 4.271 -33.644 1.00 85.06 110 TRP A CA 1
ATOM 848 C C . TRP A 1 110 ? 28.106 4.037 -32.230 1.00 85.06 110 TRP A C 1
ATOM 850 O O . TRP A 1 110 ? 27.324 3.941 -31.288 1.00 85.06 110 TRP A O 1
ATOM 860 N N . PHE A 1 111 ? 29.434 4.046 -32.059 1.00 85.19 111 PHE A N 1
ATOM 861 C CA . PHE A 1 111 ? 30.051 3.922 -30.733 1.00 85.19 111 PHE A CA 1
ATOM 862 C C . PHE A 1 111 ? 29.584 5.022 -29.768 1.00 85.19 111 PHE A C 1
ATOM 864 O O . PHE A 1 111 ? 29.159 4.721 -28.656 1.00 85.19 111 PHE A O 1
ATOM 871 N N . ARG A 1 112 ? 29.561 6.286 -30.215 1.00 87.88 112 ARG A N 1
ATOM 872 C CA . ARG A 1 112 ? 29.076 7.404 -29.387 1.00 87.88 112 ARG A CA 1
ATOM 873 C C . ARG A 1 112 ? 27.608 7.261 -28.996 1.00 87.88 112 ARG A C 1
ATOM 875 O O . ARG A 1 112 ? 27.239 7.624 -27.885 1.00 87.88 112 ARG A O 1
ATOM 882 N N . GLU A 1 113 ? 26.764 6.768 -29.895 1.00 86.62 113 GLU A N 1
ATOM 883 C CA . GLU A 1 113 ? 25.342 6.567 -29.607 1.00 86.62 113 GLU A CA 1
ATOM 884 C C . GLU A 1 113 ? 25.109 5.447 -28.587 1.00 86.62 113 GLU A C 1
ATOM 886 O O . GLU A 1 113 ? 24.255 5.595 -27.713 1.00 86.62 113 GLU A O 1
ATOM 891 N N . ILE A 1 114 ? 25.911 4.377 -28.634 1.00 85.50 114 ILE A N 1
ATOM 892 C CA . ILE A 1 114 ? 25.909 3.331 -27.603 1.00 85.50 114 ILE A CA 1
ATOM 893 C C . ILE A 1 114 ? 26.330 3.906 -26.251 1.00 85.50 114 ILE A C 1
ATOM 895 O O . ILE A 1 114 ? 25.637 3.686 -25.257 1.00 85.50 114 ILE A O 1
ATOM 899 N N . ASP A 1 115 ? 27.420 4.674 -26.209 1.00 87.06 115 ASP A N 1
ATOM 900 C CA . ASP A 1 115 ? 27.914 5.275 -24.966 1.00 87.06 115 ASP A CA 1
ATOM 901 C C . ASP A 1 115 ? 26.864 6.199 -24.330 1.00 87.06 115 ASP A C 1
ATOM 903 O O . ASP A 1 115 ? 26.640 6.151 -23.118 1.00 87.06 115 ASP A O 1
ATOM 907 N N . ILE A 1 116 ? 26.161 6.993 -25.145 1.00 86.44 116 ILE A N 1
ATOM 908 C CA . ILE A 1 116 ? 25.063 7.854 -24.688 1.00 86.44 116 ILE A CA 1
ATOM 909 C C . ILE A 1 116 ? 23.893 7.010 -24.176 1.00 86.44 116 ILE A C 1
ATOM 911 O O . ILE A 1 116 ? 23.404 7.270 -23.080 1.00 86.44 116 ILE A O 1
ATOM 915 N N . ALA A 1 117 ? 23.460 5.982 -24.911 1.00 85.50 117 ALA A N 1
ATOM 916 C CA . ALA A 1 117 ? 22.353 5.123 -24.491 1.00 85.50 117 ALA A CA 1
ATOM 917 C C . ALA A 1 117 ? 22.646 4.405 -23.158 1.00 85.50 117 ALA A C 1
ATOM 919 O O . ALA A 1 117 ? 21.762 4.287 -22.305 1.00 85.50 117 ALA A O 1
ATOM 920 N N . ILE A 1 118 ? 23.894 3.970 -22.947 1.00 83.75 118 ILE A N 1
ATOM 921 C CA . ILE A 1 118 ? 24.352 3.380 -21.683 1.00 83.75 118 ILE A CA 1
ATOM 922 C C . ILE A 1 118 ? 24.358 4.434 -20.570 1.00 83.75 118 ILE A C 1
ATOM 924 O O . ILE A 1 118 ? 23.792 4.191 -19.502 1.00 83.75 118 ILE A O 1
ATOM 928 N N . ALA A 1 119 ? 24.950 5.609 -20.805 1.00 86.31 119 ALA A N 1
ATOM 929 C CA . ALA A 1 119 ? 25.021 6.680 -19.811 1.00 86.31 119 ALA A CA 1
ATOM 930 C C . ALA A 1 119 ? 23.627 7.179 -19.396 1.00 86.31 119 ALA A C 1
ATOM 932 O O . ALA A 1 119 ? 23.348 7.298 -18.204 1.00 86.31 119 ALA A O 1
ATOM 933 N N . SER A 1 120 ? 22.725 7.396 -20.356 1.00 80.12 120 SER A N 1
ATOM 934 C CA . SER A 1 120 ? 21.335 7.788 -20.103 1.00 80.12 120 SER A CA 1
ATOM 935 C C . SER A 1 120 ? 20.598 6.750 -19.260 1.00 80.12 120 SER A C 1
ATOM 937 O O . SER A 1 120 ? 19.916 7.120 -18.304 1.00 80.12 120 SER A O 1
ATOM 939 N N . ARG A 1 121 ? 20.798 5.452 -19.534 1.00 74.38 121 ARG A N 1
ATOM 940 C CA . ARG A 1 121 ? 20.215 4.380 -18.715 1.00 74.38 121 ARG A CA 1
ATOM 941 C C . ARG A 1 121 ? 20.769 4.377 -17.292 1.00 74.38 121 ARG A C 1
ATOM 943 O O . ARG A 1 121 ? 20.012 4.197 -16.342 1.00 74.38 121 ARG A O 1
ATOM 950 N N . LEU A 1 122 ? 22.080 4.547 -17.127 1.00 68.56 122 LEU A N 1
ATOM 951 C CA . LEU A 1 122 ? 22.706 4.554 -15.803 1.00 68.56 122 LEU A CA 1
ATOM 952 C C . LEU A 1 122 ? 22.246 5.752 -14.964 1.00 68.56 122 LEU A C 1
ATOM 954 O O . LEU A 1 122 ? 22.023 5.596 -13.765 1.00 68.56 122 LEU A O 1
ATOM 958 N N . ILE A 1 123 ? 22.044 6.917 -15.586 1.00 61.03 123 ILE A N 1
ATOM 959 C CA . ILE A 1 123 ? 21.494 8.107 -14.923 1.00 61.03 123 ILE A CA 1
ATOM 960 C C . ILE A 1 123 ? 20.047 7.858 -14.488 1.00 61.03 123 ILE A C 1
ATOM 962 O O . ILE A 1 123 ? 19.720 8.093 -13.326 1.00 61.03 123 ILE A O 1
ATOM 966 N N . GLU A 1 124 ? 19.199 7.324 -15.368 1.00 57.00 124 GLU A N 1
ATOM 967 C CA . GLU A 1 124 ? 17.803 7.020 -15.034 1.00 57.00 124 GLU A CA 1
ATOM 968 C C . GLU A 1 124 ? 17.691 5.952 -13.929 1.00 57.00 124 GLU A C 1
ATOM 970 O O . GLU A 1 124 ? 16.890 6.083 -13.003 1.00 57.00 124 GLU A O 1
ATOM 975 N N . ALA A 1 125 ? 18.542 4.923 -13.966 1.00 56.94 125 ALA A N 1
ATOM 976 C CA . ALA A 1 125 ? 18.608 3.900 -12.924 1.00 56.94 125 ALA A CA 1
ATOM 977 C C . ALA A 1 125 ? 19.109 4.451 -11.574 1.00 56.94 125 ALA A C 1
ATOM 979 O O . ALA A 1 125 ? 18.677 3.979 -10.523 1.00 56.94 125 ALA A O 1
ATOM 980 N N . CYS A 1 126 ? 20.003 5.443 -11.591 1.00 51.88 126 CYS A N 1
ATOM 981 C CA . CYS A 1 126 ? 20.510 6.112 -10.391 1.00 51.88 126 CYS A CA 1
ATOM 982 C C . CYS A 1 126 ? 19.475 7.077 -9.786 1.00 51.88 126 CYS A C 1
ATOM 984 O O . CYS A 1 126 ? 19.358 7.166 -8.569 1.00 51.88 126 CYS A O 1
ATOM 986 N N . GLN A 1 127 ? 18.683 7.756 -10.621 1.00 54.03 127 GLN A N 1
ATOM 987 C CA . GLN A 1 127 ? 17.639 8.694 -10.188 1.00 54.03 127 GLN A CA 1
ATOM 988 C C . GLN A 1 127 ? 16.380 8.013 -9.629 1.00 54.03 127 GLN A C 1
ATOM 990 O O . GLN A 1 127 ? 15.605 8.656 -8.929 1.00 54.03 127 GLN A O 1
ATOM 995 N N . ARG A 1 128 ? 16.162 6.723 -9.920 1.00 50.09 128 ARG A N 1
ATOM 996 C CA . ARG A 1 128 ? 15.051 5.924 -9.368 1.00 50.09 128 ARG A CA 1
ATOM 997 C C . ARG A 1 128 ? 15.389 5.189 -8.055 1.00 50.09 128 ARG A C 1
ATOM 999 O O . ARG A 1 128 ? 14.686 4.237 -7.713 1.00 50.09 128 ARG A O 1
ATOM 1006 N N . ARG A 1 129 ? 16.454 5.580 -7.346 1.00 45.28 129 ARG A N 1
ATOM 1007 C CA . ARG A 1 129 ? 16.815 5.047 -6.019 1.00 45.28 129 ARG A CA 1
ATOM 1008 C C . ARG A 1 129 ? 16.344 5.934 -4.878 1.00 45.28 129 ARG A C 1
ATOM 1010 O O . ARG A 1 129 ? 16.413 7.169 -5.032 1.00 45.28 129 ARG A O 1
#

pLDDT: mean 71.07, std 15.19, range [34.72, 88.69]

Radius of gyration: 31.41 Å; chains: 1; bounding box: 90×23×76 Å

Foldseek 3Di:
DDDDDDPPPPPPPPPPPPPDCVVQVVDDPVLSVLLVVVCVVPNPVVSCVVVVPDDSVVSSVVSVVSVVVVVVVVVVCVVPVPPPPPPPPDDDDCVLQPPDDDRRDDVVVVVVVVVVVVVVVVVVVVVVD